Protein AF-A0A7S2H004-F1 (afdb_monomer_lite)

Radius of gyration: 25.62 Å; chains: 1; bounding box: 67×19×68 Å

Foldseek 3Di:
DVLVVLVVVLVVLLVVLVVVLLVVLQVQLVVLLVVLVVQQDPDQQHGLCVVVVVVPPDPVVSSVLSSVLLVCLLPVDDHPRDGRHDVRVVSSVVSNVVSPVSSVVSVVSNVVSVVVNVVSVVVVVVVVVVVVVVCVVVVPDCPPVD

Organism: NCBI:txid327968

pLDDT: mean 89.07, std 10.2, range [43.38, 98.12]

InterPro domains:
  IPR050818 Potassium channel, voltage-dependent, EAG/ELK/ERG-like, animal-type [PTHR10217] (6-144)

Sequence (146 aa):
DRVTSDYYHILMSICKLVLTIVWLNHFIACCWWAIGVATSHGGDDDSWVSYGRFENTTVGFQYFSSLHWSLTQFTPAAMEVSARNLPERIFSVFILLFAMVSFSSFVSSITAAMTQLRQLNSQYENNSALLRRYLRLHEVPLDLTL

Structure (mmCIF, N/CA/C/O backbone):
data_AF-A0A7S2H004-F1
#
_entry.id   AF-A0A7S2H004-F1
#
loop_
_atom_site.group_PDB
_atom_site.id
_atom_site.type_symbol
_atom_site.label_atom_id
_atom_site.label_alt_id
_atom_site.label_comp_id
_atom_site.label_asym_id
_atom_site.label_entity_id
_atom_site.label_seq_id
_atom_site.pdbx_PDB_ins_code
_atom_site.Cartn_x
_atom_site.Cartn_y
_atom_site.Cartn_z
_atom_site.occupancy
_atom_site.B_iso_or_equiv
_atom_site.auth_seq_id
_atom_site.auth_comp_id
_atom_site.auth_asym_id
_atom_site.auth_atom_id
_atom_site.pdbx_PDB_model_num
ATOM 1 N N . ASP A 1 1 ? -32.018 4.674 20.301 1.00 61.97 1 ASP A N 1
ATOM 2 C CA . ASP A 1 1 ? -30.919 4.021 19.555 1.00 61.97 1 ASP A CA 1
ATOM 3 C C . ASP A 1 1 ? -29.671 4.892 19.415 1.00 61.97 1 ASP A C 1
ATOM 5 O O . ASP A 1 1 ? -29.271 5.262 18.323 1.00 61.97 1 ASP A O 1
ATOM 9 N N . ARG A 1 2 ? -29.039 5.255 20.540 1.00 64.56 2 ARG A N 1
ATOM 10 C CA . ARG A 1 2 ? -27.817 6.086 20.550 1.00 64.56 2 ARG A CA 1
ATOM 11 C C . ARG A 1 2 ? -26.559 5.236 20.337 1.00 64.56 2 ARG A C 1
ATOM 13 O O . ARG A 1 2 ? -25.690 5.585 19.554 1.00 64.56 2 ARG A O 1
ATOM 20 N N . VAL A 1 3 ? -26.563 4.056 20.956 1.00 67.88 3 VAL A N 1
ATOM 21 C CA . VAL A 1 3 ? -25.507 3.044 20.874 1.00 67.88 3 VAL A CA 1
ATOM 22 C C . VAL A 1 3 ? -25.266 2.603 19.426 1.00 67.88 3 VAL A C 1
ATOM 24 O O . VAL A 1 3 ? -24.130 2.605 18.971 1.00 67.88 3 VAL A O 1
ATOM 27 N N . THR A 1 4 ? -26.322 2.302 18.662 1.00 76.94 4 THR A N 1
ATOM 28 C CA . THR A 1 4 ? -26.202 1.926 17.241 1.00 76.94 4 THR A CA 1
ATOM 29 C C . THR A 1 4 ? -25.601 3.050 16.395 1.00 76.94 4 THR A C 1
ATOM 31 O O . THR A 1 4 ? -24.752 2.769 15.554 1.00 76.94 4 THR A O 1
ATOM 34 N N . SER A 1 5 ? -25.971 4.312 16.645 1.00 82.94 5 SER A N 1
ATOM 35 C CA . SER A 1 5 ? -25.395 5.481 15.962 1.00 82.94 5 SER A CA 1
ATOM 36 C C . SER A 1 5 ? -23.879 5.558 16.150 1.00 82.94 5 SER A C 1
ATOM 38 O O . SER A 1 5 ? -23.150 5.744 15.177 1.00 82.94 5 SER A O 1
ATOM 40 N N . ASP A 1 6 ? -23.392 5.351 17.376 1.00 81.44 6 ASP A N 1
ATOM 41 C CA . ASP A 1 6 ? -21.959 5.398 17.682 1.00 81.44 6 ASP A CA 1
ATOM 42 C C . ASP A 1 6 ? -21.183 4.272 16.971 1.00 81.44 6 ASP A C 1
ATOM 44 O O . ASP A 1 6 ? -20.110 4.514 16.410 1.00 81.44 6 ASP A O 1
ATOM 48 N N . TYR A 1 7 ? -21.755 3.063 16.889 1.00 84.31 7 TYR A N 1
ATOM 49 C CA . TYR A 1 7 ? -21.187 1.966 16.091 1.00 84.31 7 TYR A CA 1
ATOM 50 C C . TYR A 1 7 ? -21.060 2.331 14.605 1.00 84.31 7 TYR A C 1
ATOM 52 O O . TYR A 1 7 ? -20.005 2.102 14.005 1.00 84.31 7 TYR A O 1
ATOM 60 N N . TYR A 1 8 ? -22.100 2.925 14.005 1.00 88.12 8 TYR A N 1
ATOM 61 C CA . TYR A 1 8 ? -22.060 3.350 12.601 1.00 88.12 8 TYR A CA 1
ATOM 62 C C . TYR A 1 8 ? -20.998 4.425 12.354 1.00 88.12 8 TYR A C 1
ATOM 64 O O . TYR A 1 8 ? -20.281 4.348 11.356 1.00 88.12 8 TYR A O 1
ATOM 72 N N . HIS A 1 9 ? -20.843 5.396 13.259 1.00 87.38 9 HIS A N 1
ATOM 73 C CA . HIS A 1 9 ? -19.802 6.421 13.135 1.00 87.38 9 HIS A CA 1
ATOM 74 C C . HIS A 1 9 ? -18.392 5.818 13.141 1.00 87.38 9 HIS A C 1
ATOM 76 O O . HIS A 1 9 ? -17.554 6.193 12.312 1.00 87.38 9 HIS A O 1
ATOM 82 N N . ILE A 1 10 ? -18.136 4.852 14.026 1.00 87.25 10 ILE A N 1
ATOM 83 C CA . ILE A 1 10 ? -16.851 4.150 14.103 1.00 87.25 10 ILE A CA 1
ATOM 84 C C . ILE A 1 10 ? -16.593 3.348 12.820 1.00 87.25 10 ILE A C 1
ATOM 86 O O . ILE A 1 10 ? -15.525 3.478 12.215 1.00 87.25 10 ILE A O 1
ATOM 90 N N . LEU A 1 11 ? -17.578 2.572 12.360 1.00 87.31 11 LEU A N 1
ATOM 91 C CA . LEU A 1 11 ? -17.458 1.769 11.142 1.00 87.31 11 LEU A CA 1
ATOM 92 C C . LEU A 1 11 ? -17.182 2.642 9.911 1.00 87.31 11 LEU A C 1
ATOM 94 O O . LEU A 1 11 ? -16.249 2.368 9.160 1.00 87.31 11 LEU A O 1
ATOM 98 N N . MET A 1 12 ? -17.936 3.730 9.739 1.00 89.31 12 MET A N 1
ATOM 99 C CA . MET A 1 12 ? -17.740 4.673 8.634 1.00 89.31 12 MET A CA 1
ATOM 100 C C . MET A 1 12 ? -16.348 5.305 8.655 1.00 89.31 12 MET A C 1
ATOM 102 O O . MET A 1 12 ? -15.742 5.505 7.600 1.00 89.31 12 MET A O 1
ATOM 106 N N . SER A 1 13 ? -15.817 5.581 9.847 1.00 88.12 13 SER A N 1
ATOM 107 C CA . SER A 1 13 ? -14.471 6.131 10.014 1.00 88.12 13 SER A CA 1
ATOM 108 C C . SER A 1 13 ? -13.402 5.135 9.556 1.00 88.12 13 SER A C 1
ATOM 110 O O . SER A 1 13 ? -12.505 5.506 8.799 1.00 88.12 13 SER A O 1
ATOM 112 N N . ILE A 1 14 ? -13.533 3.857 9.932 1.00 88.44 14 ILE A N 1
ATOM 113 C CA . ILE A 1 14 ? -12.627 2.784 9.494 1.00 88.44 14 ILE A CA 1
ATOM 114 C C . ILE A 1 14 ? -12.741 2.560 7.980 1.00 88.44 14 ILE A C 1
ATOM 116 O O . ILE A 1 14 ? -11.723 2.507 7.293 1.00 88.44 14 ILE A O 1
ATOM 120 N N . CYS A 1 15 ? -13.955 2.487 7.429 1.00 91.12 15 CYS A N 1
ATOM 121 C CA . CYS A 1 15 ? -14.160 2.331 5.988 1.00 91.12 15 CYS A CA 1
ATOM 122 C C . CYS A 1 15 ? -13.524 3.481 5.197 1.00 91.12 15 CYS A C 1
ATOM 124 O O . CYS A 1 15 ? -12.821 3.238 4.217 1.00 91.12 15 CYS A O 1
ATOM 126 N N . LYS A 1 16 ? -13.704 4.730 5.644 1.00 91.38 16 LYS A N 1
ATOM 127 C CA . LYS A 1 16 ? -13.074 5.905 5.026 1.00 91.38 16 LYS A CA 1
ATOM 128 C C . LYS A 1 16 ? -11.547 5.807 5.048 1.00 91.38 16 LYS A C 1
ATOM 130 O O . LYS A 1 16 ? -10.895 6.124 4.053 1.00 91.38 16 LYS A O 1
ATOM 135 N N . LEU A 1 17 ? -10.982 5.351 6.161 1.00 90.50 17 LEU A N 1
ATOM 136 C CA . LEU A 1 17 ? -9.544 5.170 6.345 1.00 90.50 17 LEU A CA 1
ATOM 137 C C . LEU A 1 17 ? -8.986 4.097 5.385 1.00 90.50 17 LEU A C 1
ATOM 139 O O . LEU A 1 17 ? -8.000 4.343 4.694 1.00 90.50 17 LEU A O 1
ATOM 143 N N . VAL A 1 18 ? -9.660 2.946 5.268 1.00 91.50 18 VAL A N 1
ATOM 144 C CA . VAL A 1 18 ? -9.296 1.867 4.329 1.00 91.50 18 VAL A CA 1
ATOM 145 C C . VAL A 1 18 ? -9.379 2.339 2.877 1.00 91.50 18 VAL A C 1
ATOM 147 O O . VAL A 1 18 ? -8.432 2.150 2.117 1.00 91.50 18 VAL A O 1
ATOM 150 N N . LEU A 1 19 ? -10.472 3.006 2.493 1.00 92.94 19 LEU A N 1
ATOM 151 C CA . LEU A 1 19 ? -10.636 3.549 1.142 1.00 92.94 19 LEU A CA 1
ATOM 152 C C . LEU A 1 19 ? -9.543 4.566 0.801 1.00 92.94 19 LEU A C 1
ATOM 154 O O . LEU A 1 19 ? -9.039 4.561 -0.318 1.00 92.94 19 LEU A O 1
ATOM 158 N N . THR A 1 20 ? -9.135 5.387 1.773 1.00 92.12 20 THR A N 1
ATOM 159 C CA . THR A 1 20 ? -8.024 6.336 1.611 1.00 92.12 20 THR A CA 1
ATOM 160 C C . THR A 1 20 ? -6.711 5.605 1.316 1.00 92.12 20 THR A C 1
ATOM 162 O O . THR A 1 20 ? -6.000 5.994 0.393 1.00 92.12 20 THR A O 1
ATOM 165 N N . ILE A 1 21 ? -6.404 4.511 2.026 1.00 92.25 21 ILE A N 1
ATOM 166 C CA . ILE A 1 21 ? -5.200 3.703 1.758 1.00 92.25 21 ILE A CA 1
ATOM 167 C C . ILE A 1 21 ? -5.236 3.074 0.366 1.00 92.25 21 ILE A C 1
ATOM 169 O O . ILE A 1 21 ? -4.219 3.096 -0.330 1.00 92.25 21 ILE A O 1
ATOM 173 N N . VAL A 1 22 ? -6.380 2.526 -0.052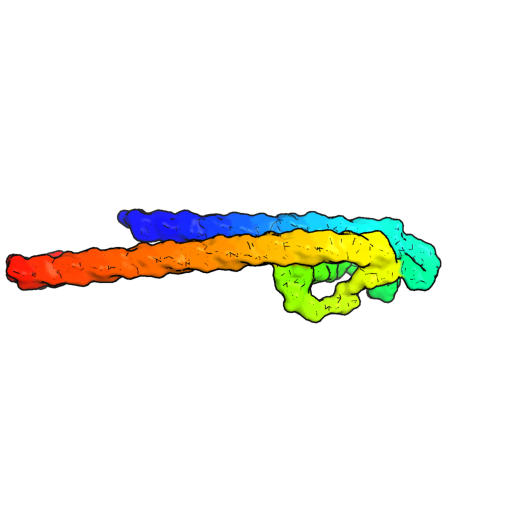 1.00 93.25 22 VAL A N 1
ATOM 174 C CA . VAL A 1 22 ? -6.536 1.930 -1.389 1.00 93.25 22 VAL A CA 1
ATOM 175 C C . VAL A 1 22 ? -6.301 2.981 -2.474 1.00 93.25 22 VAL A C 1
ATOM 177 O O . VAL A 1 22 ? -5.552 2.734 -3.417 1.00 93.25 22 VAL A O 1
ATOM 180 N N . TRP A 1 23 ? -6.881 4.171 -2.311 1.00 95.56 23 TRP A N 1
ATOM 181 C CA . TRP A 1 23 ? -6.697 5.286 -3.240 1.00 95.56 23 TRP A CA 1
ATOM 182 C C . TRP A 1 23 ? -5.239 5.754 -3.321 1.00 95.56 23 TRP A C 1
ATOM 184 O O . TRP A 1 23 ? -4.715 5.958 -4.413 1.00 95.56 23 TRP A O 1
ATOM 194 N N . LEU A 1 24 ? -4.555 5.875 -2.180 1.00 95.50 24 LEU A N 1
ATOM 195 C CA . LEU A 1 24 ? -3.131 6.222 -2.146 1.00 95.50 24 LEU A CA 1
ATOM 196 C C . LEU A 1 24 ? -2.270 5.162 -2.845 1.00 95.50 24 LEU A C 1
ATOM 198 O O . LEU A 1 24 ? -1.414 5.506 -3.657 1.00 95.50 24 LEU A O 1
ATOM 202 N N . ASN A 1 25 ? -2.521 3.878 -2.576 1.00 96.31 25 ASN A N 1
ATOM 203 C CA . ASN A 1 25 ? -1.785 2.781 -3.207 1.00 96.31 25 ASN A CA 1
ATOM 204 C C . ASN A 1 25 ? -2.017 2.715 -4.719 1.00 96.31 25 ASN A C 1
ATOM 206 O O . ASN A 1 25 ? -1.083 2.410 -5.452 1.00 96.31 25 ASN A O 1
ATOM 210 N N . HIS A 1 26 ? -3.214 3.053 -5.206 1.00 97.00 26 HIS A N 1
ATOM 211 C CA . HIS A 1 26 ? -3.474 3.168 -6.642 1.00 97.00 26 HIS A CA 1
ATOM 212 C C . HIS A 1 26 ? -2.553 4.204 -7.302 1.00 97.00 26 HIS A C 1
ATOM 214 O O . HIS A 1 26 ? -1.912 3.908 -8.307 1.00 97.00 26 HIS A O 1
ATOM 220 N N . PHE A 1 27 ? -2.422 5.395 -6.712 1.00 97.69 27 PHE A N 1
ATOM 221 C CA . PHE A 1 27 ? -1.519 6.416 -7.244 1.00 97.69 27 PHE A CA 1
ATOM 222 C C . PHE A 1 27 ? -0.053 6.008 -7.182 1.00 97.69 27 PHE A C 1
ATOM 224 O O . PHE A 1 27 ? 0.668 6.188 -8.161 1.00 97.69 27 PHE A O 1
ATOM 231 N N . ILE A 1 28 ? 0.385 5.441 -6.057 1.00 98.06 28 ILE A N 1
ATOM 232 C CA . ILE A 1 28 ? 1.764 4.970 -5.895 1.00 98.06 28 ILE A CA 1
ATOM 233 C C . ILE A 1 28 ? 2.073 3.879 -6.927 1.00 98.06 28 ILE A C 1
ATOM 235 O O . ILE A 1 28 ? 3.125 3.932 -7.558 1.00 98.06 28 ILE A O 1
ATOM 239 N N . ALA A 1 29 ? 1.146 2.949 -7.162 1.00 98.12 29 ALA A N 1
ATOM 240 C CA . ALA A 1 29 ? 1.269 1.910 -8.178 1.00 98.12 29 ALA A CA 1
ATOM 241 C C . ALA A 1 29 ? 1.367 2.484 -9.598 1.00 98.12 29 ALA A C 1
ATOM 243 O O . ALA A 1 29 ? 2.235 2.076 -10.368 1.00 98.12 29 ALA A O 1
ATOM 244 N N . CYS A 1 30 ? 0.522 3.459 -9.942 1.00 97.94 30 CYS A N 1
ATOM 245 C CA . CYS A 1 30 ? 0.576 4.137 -11.237 1.00 97.94 30 CYS A CA 1
ATOM 246 C C . CYS A 1 30 ? 1.905 4.885 -11.433 1.00 97.94 30 CYS A C 1
ATOM 248 O O . CYS A 1 30 ? 2.505 4.796 -12.503 1.00 97.94 30 CYS A O 1
ATOM 250 N N . CYS A 1 31 ? 2.405 5.571 -10.399 1.00 97.94 31 CYS A N 1
ATOM 251 C CA . CYS A 1 31 ? 3.720 6.214 -10.424 1.00 97.94 31 CYS A CA 1
ATOM 252 C C . CYS A 1 31 ? 4.855 5.191 -10.562 1.00 97.94 31 CYS A C 1
ATOM 254 O O . CYS A 1 31 ? 5.781 5.412 -11.337 1.00 97.94 31 CYS A O 1
ATOM 256 N N . TRP A 1 32 ? 4.775 4.062 -9.855 1.00 97.81 32 TRP A N 1
ATOM 257 C CA . TRP A 1 32 ? 5.762 2.985 -9.929 1.00 97.81 32 TRP A CA 1
ATOM 258 C C . TRP A 1 32 ? 5.861 2.380 -11.331 1.00 97.81 32 TRP A C 1
ATOM 260 O O . TRP A 1 32 ? 6.960 2.195 -11.859 1.00 97.81 32 TRP A O 1
ATOM 270 N N . TRP A 1 33 ? 4.711 2.139 -11.963 1.00 97.25 33 TRP A N 1
ATOM 271 C CA . TRP A 1 33 ? 4.643 1.722 -13.360 1.00 97.25 33 TRP A CA 1
ATOM 272 C C . TRP A 1 33 ? 5.234 2.780 -14.296 1.00 97.25 33 TRP A C 1
ATOM 274 O O . TRP A 1 33 ? 6.083 2.462 -15.125 1.00 97.25 33 TRP A O 1
ATOM 284 N N . ALA A 1 34 ? 4.840 4.048 -14.137 1.00 96.88 34 ALA A N 1
ATOM 285 C CA . ALA A 1 34 ? 5.329 5.141 -14.973 1.00 96.88 34 ALA A CA 1
ATOM 286 C C . ALA A 1 34 ? 6.856 5.308 -14.889 1.00 96.88 34 ALA A C 1
ATOM 288 O O . ALA A 1 34 ? 7.503 5.487 -15.918 1.00 96.88 34 ALA A O 1
ATOM 289 N N . ILE A 1 35 ? 7.439 5.201 -13.690 1.00 96.31 35 ILE A N 1
ATOM 290 C CA . ILE A 1 35 ? 8.895 5.236 -13.491 1.00 96.31 35 ILE A CA 1
ATOM 291 C C . ILE A 1 35 ? 9.556 4.031 -14.163 1.00 96.31 35 ILE A C 1
ATOM 293 O O . ILE A 1 35 ? 10.549 4.205 -14.866 1.00 96.31 35 ILE A O 1
ATOM 297 N N . GLY A 1 36 ? 9.002 2.828 -13.996 1.00 95.50 36 GLY A N 1
ATOM 298 C CA . GLY A 1 36 ? 9.545 1.619 -14.616 1.00 95.50 36 GLY A CA 1
ATOM 299 C C . GLY A 1 36 ? 9.554 1.688 -16.147 1.00 95.50 36 GLY A C 1
ATOM 300 O O . GLY A 1 36 ? 10.545 1.337 -16.781 1.00 95.50 36 GLY A O 1
ATOM 301 N N . VAL A 1 37 ? 8.494 2.222 -16.757 1.00 94.00 37 VAL A N 1
ATOM 302 C CA . VAL A 1 37 ? 8.446 2.440 -18.212 1.00 94.00 37 VAL A CA 1
ATOM 303 C C . VAL A 1 37 ? 9.419 3.542 -18.641 1.00 94.00 37 VAL A C 1
ATOM 305 O O . VAL A 1 37 ? 10.168 3.354 -19.592 1.00 94.00 37 VAL A O 1
ATOM 308 N N . ALA A 1 38 ? 9.459 4.673 -17.929 1.00 93.50 38 ALA A N 1
ATOM 309 C CA . ALA A 1 38 ? 10.341 5.796 -18.262 1.00 93.50 38 ALA A CA 1
ATOM 310 C C . ALA A 1 38 ? 11.834 5.480 -18.080 1.00 93.50 38 ALA A C 1
ATOM 312 O O . ALA A 1 38 ? 12.679 6.186 -18.624 1.00 93.50 38 ALA A O 1
ATOM 313 N N . THR A 1 39 ? 12.159 4.450 -17.297 1.00 92.50 39 THR A N 1
ATOM 314 C CA . THR A 1 39 ? 13.532 4.004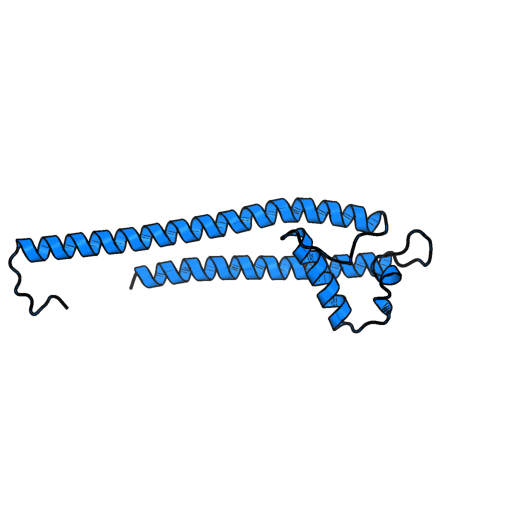 -17.041 1.00 92.50 39 THR A CA 1
ATOM 315 C C . THR A 1 39 ? 13.916 2.726 -17.788 1.00 92.50 39 THR A C 1
ATOM 317 O O . THR A 1 39 ? 15.048 2.275 -17.638 1.00 92.50 39 THR A O 1
ATOM 320 N N . SER A 1 40 ? 13.043 2.193 -18.651 1.00 88.06 40 SER A N 1
ATOM 321 C CA . SER A 1 40 ? 13.359 1.086 -19.566 1.00 88.06 40 SER A CA 1
ATOM 322 C C . SER A 1 40 ? 14.281 1.584 -20.685 1.00 88.06 40 SER A C 1
ATOM 324 O O . SER A 1 40 ? 13.839 2.280 -21.598 1.00 88.06 40 SER A O 1
ATOM 326 N N . HIS A 1 41 ? 15.580 1.282 -20.587 1.00 78.19 41 HIS A N 1
ATOM 327 C CA . HIS A 1 41 ? 16.589 1.751 -21.550 1.00 78.19 41 HIS A CA 1
ATOM 328 C C . HIS A 1 41 ? 17.362 0.616 -22.239 1.00 78.19 41 HIS A C 1
ATOM 330 O O . HIS A 1 41 ? 18.126 0.902 -23.158 1.00 78.19 41 HIS A O 1
ATOM 336 N N . GLY A 1 42 ? 17.157 -0.651 -21.846 1.00 66.50 42 GLY A N 1
ATOM 337 C CA . GLY A 1 42 ? 17.870 -1.802 -22.408 1.00 66.50 42 GLY A CA 1
ATOM 338 C C . GLY A 1 42 ? 19.376 -1.754 -22.113 1.00 66.50 42 GLY A C 1
ATOM 339 O O . GLY A 1 42 ? 20.158 -1.226 -22.898 1.00 66.50 42 GLY A O 1
ATOM 340 N N . GLY A 1 43 ? 19.798 -2.311 -20.975 1.00 69.31 43 GLY A N 1
ATOM 341 C CA . GLY A 1 43 ? 21.198 -2.314 -20.525 1.00 69.31 43 GLY A CA 1
ATOM 342 C C . GLY A 1 43 ? 21.359 -2.877 -19.108 1.00 69.31 43 GLY A C 1
ATOM 343 O O . GLY A 1 43 ? 20.430 -3.485 -18.588 1.00 69.31 43 GLY A O 1
ATOM 344 N N . ASP A 1 44 ? 22.517 -2.673 -18.471 1.00 68.00 44 ASP A N 1
ATOM 345 C CA . ASP A 1 44 ? 22.777 -3.162 -17.099 1.00 68.00 44 ASP A CA 1
ATOM 346 C C . ASP A 1 44 ? 21.930 -2.445 -16.022 1.00 68.00 44 ASP A C 1
ATOM 348 O O . ASP A 1 44 ? 21.612 -3.044 -14.996 1.00 68.00 44 ASP A O 1
ATOM 352 N N . ASP A 1 45 ? 21.498 -1.204 -16.283 1.00 74.25 45 ASP A N 1
ATOM 353 C CA . ASP A 1 45 ? 20.621 -0.396 -15.414 1.00 74.25 45 ASP A CA 1
ATOM 354 C C . ASP A 1 45 ? 19.144 -0.462 -15.850 1.00 74.25 45 ASP A C 1
ATOM 356 O O . ASP A 1 45 ? 18.422 0.541 -15.843 1.00 74.25 45 ASP A O 1
ATOM 360 N N . ASP A 1 46 ? 18.690 -1.635 -16.291 1.00 88.00 46 ASP A N 1
ATOM 361 C CA . ASP A 1 46 ? 17.320 -1.794 -16.777 1.00 88.00 46 ASP A CA 1
ATOM 362 C C . ASP A 1 46 ? 16.275 -1.611 -15.666 1.00 88.00 46 ASP A C 1
ATOM 364 O O . ASP A 1 46 ? 16.558 -1.746 -14.473 1.00 88.00 46 ASP A O 1
ATOM 368 N N . SER A 1 47 ? 15.040 -1.304 -16.052 1.00 94.50 47 SER A N 1
ATOM 369 C CA . SER A 1 47 ? 13.947 -1.117 -15.098 1.00 94.50 47 SER A CA 1
ATOM 370 C C . SER A 1 47 ? 13.381 -2.438 -14.582 1.00 94.50 47 SER A C 1
ATOM 372 O O . SER A 1 47 ? 13.573 -3.512 -15.167 1.00 94.50 47 SER A O 1
ATOM 374 N N . TRP A 1 48 ? 12.617 -2.377 -13.489 1.00 94.12 48 TRP A N 1
ATOM 375 C CA . TRP A 1 48 ? 11.891 -3.549 -12.987 1.00 94.12 48 TRP A CA 1
ATOM 376 C C . TRP A 1 48 ? 10.919 -4.128 -14.033 1.00 94.12 48 TRP A C 1
ATOM 378 O O . TRP A 1 48 ? 10.686 -5.341 -14.059 1.00 94.12 48 TRP A O 1
ATOM 388 N N . VAL A 1 49 ? 10.373 -3.266 -14.902 1.00 94.62 49 VAL A N 1
ATOM 389 C CA . VAL A 1 49 ? 9.418 -3.624 -15.960 1.00 94.62 49 VAL A CA 1
ATOM 390 C C . VAL A 1 49 ? 10.103 -4.490 -17.012 1.00 94.62 49 VAL A C 1
ATOM 392 O O . VAL A 1 49 ? 9.612 -5.575 -17.334 1.00 94.62 49 VAL A O 1
ATOM 395 N N . SER A 1 50 ? 11.255 -4.047 -17.501 1.00 92.19 50 SER A N 1
ATOM 396 C CA . SER A 1 50 ? 12.003 -4.707 -18.572 1.00 92.19 50 SER A CA 1
ATOM 397 C C . SER A 1 50 ? 12.689 -5.972 -18.081 1.00 92.19 50 SER A C 1
ATOM 399 O O . SER A 1 50 ? 12.560 -7.033 -18.698 1.00 92.19 50 SER A O 1
ATOM 401 N N . TYR A 1 51 ? 13.295 -5.909 -16.891 1.00 91.31 51 TYR A N 1
ATOM 402 C CA . TYR A 1 51 ? 13.903 -7.068 -16.245 1.00 91.31 51 TYR A CA 1
ATOM 403 C C . TYR A 1 51 ? 12.890 -8.202 -16.031 1.00 91.31 51 TYR A C 1
ATOM 405 O O . TYR A 1 51 ? 13.163 -9.363 -16.340 1.00 91.31 51 TYR A O 1
ATOM 413 N N . GLY A 1 52 ? 11.697 -7.871 -15.528 1.00 89.75 52 GLY A N 1
ATOM 414 C CA . GLY A 1 52 ? 10.620 -8.839 -15.317 1.00 89.75 52 GLY A CA 1
ATOM 415 C C . GLY A 1 52 ? 9.828 -9.191 -16.580 1.00 89.75 52 GLY A C 1
ATOM 416 O O . GLY A 1 52 ? 8.894 -9.987 -16.502 1.00 89.75 52 GLY A O 1
ATOM 417 N N . ARG A 1 53 ? 10.175 -8.611 -17.740 1.00 91.00 53 ARG A N 1
ATOM 418 C CA . ARG A 1 53 ? 9.460 -8.760 -19.022 1.00 91.00 53 ARG A CA 1
ATOM 419 C C . ARG A 1 53 ? 7.965 -8.433 -18.925 1.00 91.00 53 ARG A C 1
ATOM 421 O O . ARG A 1 53 ? 7.143 -9.005 -19.644 1.00 91.00 53 ARG A O 1
ATOM 428 N N . PHE A 1 54 ? 7.613 -7.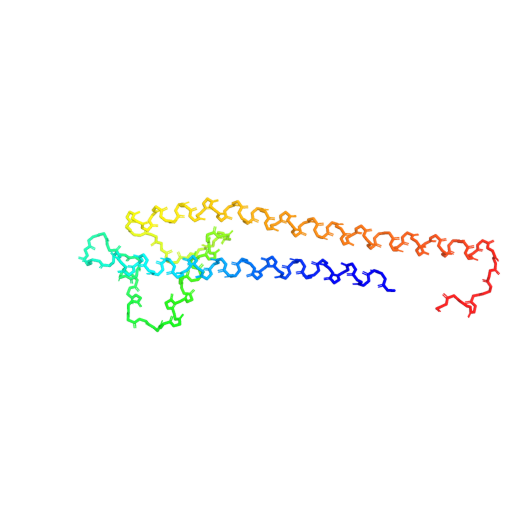486 -18.057 1.00 91.88 54 PHE A N 1
ATOM 429 C CA . PHE A 1 54 ? 6.233 -7.061 -17.835 1.00 91.88 54 PHE A CA 1
ATOM 430 C C . PHE A 1 54 ? 5.639 -6.335 -19.048 1.00 91.88 54 PHE A C 1
ATOM 432 O O . PHE A 1 54 ? 4.416 -6.328 -19.196 1.00 91.88 54 PHE A O 1
ATOM 439 N N . GLU A 1 55 ? 6.469 -5.794 -19.946 1.00 88.31 55 GLU A N 1
ATOM 440 C CA . GLU A 1 55 ? 6.053 -5.105 -21.181 1.00 88.31 55 GLU A CA 1
ATOM 441 C C . GLU A 1 55 ? 5.106 -5.951 -22.049 1.00 88.31 55 GLU A C 1
ATOM 443 O O . GLU A 1 55 ? 4.153 -5.427 -22.617 1.00 88.31 55 GLU A O 1
ATOM 448 N N . ASN A 1 56 ? 5.315 -7.273 -22.086 1.00 90.19 56 ASN A N 1
ATOM 449 C CA . ASN A 1 56 ? 4.529 -8.206 -22.903 1.00 90.19 56 ASN A CA 1
ATOM 450 C C . ASN A 1 56 ? 3.356 -8.856 -22.149 1.00 90.19 56 ASN A C 1
ATOM 452 O O . ASN A 1 56 ? 2.696 -9.754 -22.673 1.00 90.19 56 ASN A O 1
ATOM 456 N N . THR A 1 57 ? 3.109 -8.455 -20.900 1.00 93.88 57 THR A N 1
ATOM 457 C CA . THR A 1 57 ? 2.022 -9.007 -20.080 1.00 93.88 57 THR A CA 1
ATOM 458 C C . THR A 1 57 ? 0.732 -8.201 -20.232 1.00 93.88 57 THR A C 1
ATOM 460 O O . THR A 1 57 ? 0.713 -7.105 -20.786 1.00 93.88 57 THR A O 1
ATOM 463 N N . THR A 1 58 ? -0.387 -8.751 -19.757 1.00 96.69 58 THR A N 1
ATOM 464 C CA . THR A 1 58 ? -1.671 -8.036 -19.801 1.00 96.69 58 THR A CA 1
ATOM 465 C C . THR A 1 58 ? -1.647 -6.798 -18.902 1.00 96.69 58 THR A C 1
ATOM 467 O O . THR A 1 58 ? -1.057 -6.825 -17.823 1.00 96.69 58 THR A O 1
ATOM 470 N N . VAL A 1 59 ? -2.379 -5.748 -19.285 1.00 94.88 59 VAL A N 1
ATOM 471 C CA . VAL A 1 59 ? -2.521 -4.519 -18.478 1.00 94.88 59 VAL A CA 1
ATOM 472 C C . VAL A 1 59 ? -3.010 -4.822 -17.059 1.00 94.88 59 VAL A C 1
ATOM 474 O O . VAL A 1 59 ? -2.561 -4.206 -16.097 1.00 94.88 59 VAL A O 1
ATOM 477 N N . GLY A 1 60 ? -3.896 -5.813 -16.908 1.00 97.12 60 GLY A N 1
ATOM 478 C CA . GLY A 1 60 ? -4.346 -6.271 -15.595 1.00 97.12 60 GLY A CA 1
ATOM 479 C C . GLY A 1 60 ? -3.192 -6.801 -14.745 1.00 97.12 60 GLY A C 1
ATOM 480 O O . GLY A 1 60 ? -3.045 -6.391 -13.598 1.00 97.12 60 GLY A O 1
ATOM 481 N N . PHE A 1 61 ? -2.342 -7.661 -15.308 1.00 96.06 61 PHE A N 1
ATOM 482 C CA . PHE A 1 61 ? -1.179 -8.193 -14.596 1.00 96.06 61 PHE A CA 1
ATOM 483 C C . PHE A 1 61 ? -0.188 -7.082 -14.221 1.00 96.06 61 PHE A C 1
ATOM 485 O O . PHE A 1 61 ? 0.191 -6.976 -13.060 1.00 96.06 61 PHE A O 1
ATOM 492 N N . GLN A 1 62 ? 0.133 -6.186 -15.157 1.00 96.12 62 GLN A N 1
ATOM 493 C CA . GLN A 1 62 ? 0.986 -5.012 -14.922 1.00 96.12 62 GLN A CA 1
ATOM 494 C C . GLN A 1 62 ? 0.469 -4.136 -13.770 1.00 96.12 62 GLN A C 1
ATOM 496 O O . GLN A 1 62 ? 1.216 -3.777 -12.852 1.00 96.12 62 GLN A O 1
ATOM 501 N N . TYR A 1 63 ? -0.832 -3.828 -13.791 1.00 97.44 63 TYR A N 1
ATOM 502 C CA . TYR A 1 63 ? -1.493 -3.035 -12.762 1.00 97.44 63 TYR A CA 1
ATOM 503 C C . TYR A 1 63 ? -1.464 -3.731 -11.400 1.00 97.44 63 TYR A C 1
ATOM 505 O O . TYR A 1 63 ? -1.022 -3.137 -10.419 1.00 97.44 63 TYR A O 1
ATOM 513 N N . PHE A 1 64 ? -1.899 -4.993 -11.324 1.00 97.19 64 PHE A N 1
ATOM 514 C CA . PHE A 1 64 ? -1.964 -5.712 -10.052 1.00 97.19 64 PHE A CA 1
ATOM 515 C C . PHE A 1 64 ? -0.579 -6.010 -9.474 1.00 97.19 64 PHE A C 1
ATOM 517 O O . PHE A 1 64 ? -0.429 -5.960 -8.257 1.00 97.19 64 PHE A O 1
ATOM 524 N N . SER A 1 65 ? 0.447 -6.233 -10.299 1.00 97.06 65 SER A N 1
ATOM 525 C CA . SER A 1 65 ? 1.835 -6.337 -9.835 1.00 97.06 65 SER A CA 1
ATOM 526 C C . SER A 1 65 ? 2.350 -5.014 -9.268 1.00 97.06 65 SER A C 1
ATOM 528 O O . SER A 1 65 ? 2.959 -5.010 -8.198 1.00 97.06 65 SER A O 1
ATOM 530 N N . SER A 1 66 ? 2.051 -3.886 -9.922 1.00 97.56 66 SER A N 1
ATOM 531 C CA . SER A 1 66 ? 2.416 -2.551 -9.420 1.00 97.56 66 SER A CA 1
ATOM 532 C C . SER A 1 66 ? 1.679 -2.210 -8.121 1.00 97.56 66 SER A C 1
ATOM 534 O O . SER A 1 66 ? 2.267 -1.671 -7.184 1.00 97.56 66 SER A O 1
ATOM 536 N N . LEU A 1 67 ? 0.393 -2.566 -8.036 1.00 97.12 67 LEU A N 1
ATOM 537 C CA . LEU A 1 67 ? -0.426 -2.382 -6.840 1.00 97.12 67 LEU A CA 1
ATOM 538 C C . LEU A 1 67 ? 0.053 -3.263 -5.688 1.00 97.12 67 LEU A C 1
ATOM 540 O O . LEU A 1 67 ? 0.147 -2.787 -4.560 1.00 97.12 67 LEU A O 1
ATOM 544 N N . HIS A 1 68 ? 0.396 -4.521 -5.966 1.00 96.50 68 HIS A N 1
ATOM 545 C CA . HIS A 1 68 ? 0.952 -5.427 -4.969 1.00 96.50 68 HIS A CA 1
ATOM 546 C C . HIS A 1 68 ? 2.284 -4.892 -4.433 1.00 96.50 68 HIS A C 1
ATOM 548 O O . HIS A 1 68 ? 2.443 -4.810 -3.219 1.00 96.50 68 HIS A O 1
ATOM 554 N N . TRP A 1 69 ? 3.185 -4.428 -5.308 1.00 97.19 69 TRP A N 1
ATOM 555 C CA . TRP A 1 69 ? 4.427 -3.773 -4.890 1.00 97.19 69 TRP A CA 1
ATOM 556 C C . TRP A 1 69 ? 4.177 -2.541 -4.008 1.00 97.19 69 TRP A C 1
ATOM 558 O O . TRP A 1 69 ? 4.837 -2.378 -2.985 1.00 97.19 69 TRP A O 1
ATOM 568 N N . SER A 1 70 ? 3.202 -1.696 -4.356 1.00 96.94 70 SER A N 1
ATOM 569 C CA . SER A 1 70 ? 2.837 -0.543 -3.524 1.00 96.94 70 SER A CA 1
ATOM 570 C C . SER A 1 70 ? 2.366 -0.985 -2.135 1.00 96.94 70 SER A C 1
ATOM 572 O O . SER A 1 70 ? 2.829 -0.457 -1.125 1.00 96.94 70 SER A O 1
ATOM 574 N N . LEU A 1 71 ? 1.490 -1.993 -2.069 1.00 95.19 71 LEU A N 1
ATOM 575 C CA . LEU A 1 71 ? 0.963 -2.520 -0.808 1.00 95.19 71 LEU A CA 1
ATOM 576 C C . LEU A 1 71 ? 2.066 -3.117 0.073 1.00 95.19 71 LEU A C 1
ATOM 578 O O . LEU A 1 71 ? 2.035 -2.929 1.292 1.00 95.19 71 LEU A O 1
ATOM 582 N N . THR A 1 72 ? 3.070 -3.776 -0.516 1.00 95.56 72 THR A N 1
ATOM 583 C CA . THR A 1 72 ? 4.190 -4.338 0.255 1.00 95.56 72 THR A CA 1
ATOM 584 C C . THR A 1 72 ? 5.073 -3.270 0.906 1.00 95.56 72 THR A C 1
ATOM 586 O O . THR A 1 72 ? 5.778 -3.584 1.865 1.00 95.56 72 THR A O 1
ATOM 589 N N . GLN A 1 73 ? 4.99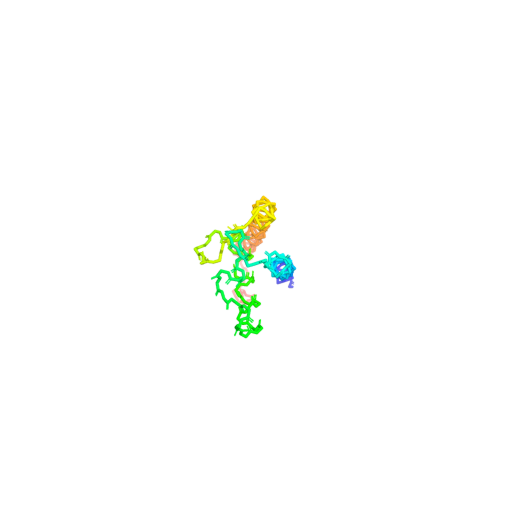1 -2.002 0.475 1.00 94.94 73 GLN A N 1
ATOM 590 C CA . GLN A 1 73 ? 5.670 -0.891 1.157 1.00 94.94 73 GLN A CA 1
ATOM 591 C C . GLN A 1 73 ? 4.974 -0.497 2.471 1.00 94.94 73 GLN A C 1
ATOM 593 O O . GLN A 1 73 ? 5.632 -0.036 3.401 1.00 94.94 73 GLN A O 1
ATOM 598 N N . PHE A 1 74 ? 3.650 -0.679 2.567 1.00 91.88 74 PHE A N 1
ATOM 599 C CA . PHE A 1 74 ? 2.859 -0.390 3.775 1.00 91.88 74 PHE A CA 1
ATOM 600 C C . PHE A 1 74 ? 2.829 -1.569 4.742 1.00 91.88 74 PHE A C 1
ATOM 602 O O . PHE A 1 74 ? 2.909 -1.386 5.955 1.00 91.88 74 PHE A O 1
ATOM 609 N N . THR A 1 75 ? 2.719 -2.778 4.202 1.00 89.31 75 THR A N 1
ATOM 610 C CA . THR A 1 75 ? 2.735 -4.033 4.952 1.00 89.31 75 THR A CA 1
ATOM 611 C C . THR A 1 75 ? 3.865 -4.891 4.409 1.00 89.31 75 THR A C 1
ATOM 613 O O . THR A 1 75 ? 3.653 -5.542 3.383 1.00 89.31 75 THR A O 1
ATOM 616 N N . PRO A 1 76 ? 5.047 -4.888 5.058 1.00 85.12 76 PRO A N 1
ATOM 617 C CA . PRO A 1 76 ? 6.211 -5.627 4.587 1.00 85.12 76 PRO A CA 1
ATOM 618 C C . PRO A 1 76 ? 5.844 -7.070 4.240 1.00 85.12 76 PRO A C 1
ATOM 620 O O . PRO A 1 76 ? 5.445 -7.852 5.102 1.00 85.12 76 PRO A O 1
ATOM 623 N N . ALA A 1 77 ? 5.953 -7.401 2.959 1.00 91.25 77 ALA A N 1
ATOM 624 C CA . ALA A 1 77 ? 5.648 -8.711 2.410 1.00 91.25 77 ALA A CA 1
ATOM 625 C C . ALA A 1 77 ? 6.656 -9.039 1.308 1.00 91.25 77 ALA A C 1
ATOM 627 O O . ALA A 1 77 ? 7.219 -8.143 0.673 1.00 91.25 77 ALA A O 1
ATOM 628 N N . ALA A 1 78 ? 6.907 -10.330 1.099 1.00 89.56 78 ALA A N 1
ATOM 629 C CA . ALA A 1 78 ? 7.801 -10.772 0.041 1.00 89.56 78 ALA A CA 1
ATOM 630 C C . ALA A 1 78 ? 7.183 -10.466 -1.330 1.00 89.56 78 ALA A C 1
ATOM 632 O O . ALA A 1 78 ? 6.014 -10.764 -1.570 1.00 89.56 78 ALA A O 1
ATOM 633 N N . MET A 1 79 ? 7.982 -9.884 -2.222 1.00 91.31 79 MET A N 1
ATOM 634 C CA . MET A 1 79 ? 7.577 -9.566 -3.586 1.00 91.31 79 MET A CA 1
ATOM 635 C C . MET A 1 79 ? 8.765 -9.731 -4.532 1.00 91.31 79 MET A C 1
ATOM 637 O O . MET A 1 79 ? 9.896 -9.399 -4.184 1.00 91.31 79 MET A O 1
ATOM 641 N N . GLU A 1 80 ? 8.501 -10.235 -5.736 1.00 88.12 80 GLU A N 1
ATOM 642 C CA . GLU A 1 80 ? 9.527 -10.464 -6.765 1.00 88.12 80 GLU A CA 1
ATOM 643 C C . GLU A 1 80 ? 9.961 -9.163 -7.466 1.00 88.12 80 GLU A C 1
ATOM 6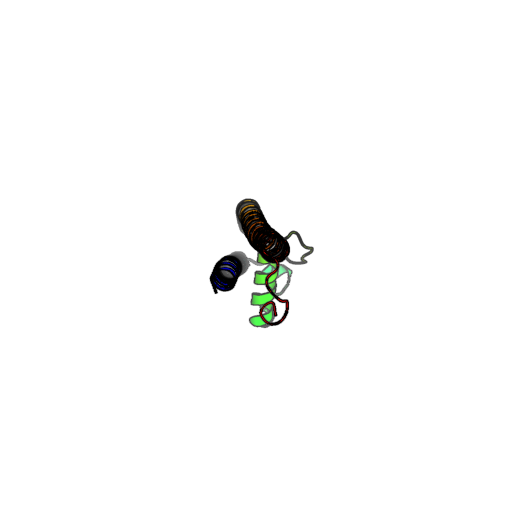45 O O . GLU A 1 80 ? 11.078 -9.049 -7.972 1.00 88.12 80 GLU A O 1
ATOM 650 N N . VAL A 1 81 ? 9.087 -8.153 -7.463 1.00 93.00 81 VAL A N 1
ATOM 651 C CA . VAL A 1 81 ? 9.345 -6.818 -8.014 1.00 93.00 81 VAL A CA 1
ATOM 652 C C . VAL A 1 81 ? 10.156 -5.997 -7.013 1.00 93.00 81 VAL A C 1
ATOM 654 O O . VAL A 1 81 ? 9.745 -5.806 -5.869 1.00 93.00 81 VAL A O 1
ATOM 657 N N . SER A 1 82 ? 11.302 -5.484 -7.453 1.00 93.06 82 SER A N 1
ATOM 658 C CA . SER A 1 82 ? 12.176 -4.604 -6.672 1.00 93.06 82 SER A CA 1
ATOM 659 C C . SER A 1 82 ? 12.861 -3.582 -7.577 1.00 93.06 82 SER A C 1
ATOM 661 O O . SER A 1 82 ? 12.993 -3.815 -8.777 1.00 93.06 82 SER A O 1
ATOM 663 N N . ALA A 1 83 ? 13.280 -2.454 -6.997 1.00 94.50 83 ALA A N 1
ATOM 664 C CA . ALA A 1 83 ? 14.007 -1.408 -7.710 1.00 94.50 83 ALA A CA 1
ATOM 665 C C . ALA A 1 83 ? 15.329 -1.931 -8.286 1.00 94.50 83 ALA A C 1
ATOM 667 O O . ALA A 1 83 ? 16.134 -2.526 -7.562 1.00 94.50 83 ALA A O 1
ATOM 668 N N . ARG A 1 84 ? 15.557 -1.655 -9.568 1.00 93.94 84 ARG A N 1
ATOM 669 C CA . ARG A 1 84 ? 16.720 -2.086 -10.351 1.00 93.94 84 ARG A CA 1
ATOM 670 C C . ARG A 1 84 ? 17.641 -0.936 -10.736 1.00 93.94 84 ARG A C 1
ATOM 672 O O . ARG A 1 84 ? 18.834 -1.161 -10.877 1.00 93.94 84 ARG A O 1
ATOM 679 N N . ASN A 1 85 ? 17.125 0.289 -10.798 1.00 93.62 85 ASN A N 1
ATOM 680 C CA . ASN A 1 85 ? 17.904 1.484 -11.119 1.00 93.62 85 ASN A CA 1
ATOM 681 C C . ASN A 1 85 ? 17.787 2.573 -10.038 1.00 93.62 85 ASN A C 1
ATOM 683 O O . ASN A 1 85 ? 17.003 2.480 -9.086 1.00 93.62 85 ASN A O 1
ATOM 687 N N . LEU A 1 86 ? 18.612 3.616 -10.160 1.00 93.56 86 LEU A N 1
ATOM 688 C CA . LEU A 1 86 ? 18.691 4.688 -9.167 1.00 93.56 86 LEU A CA 1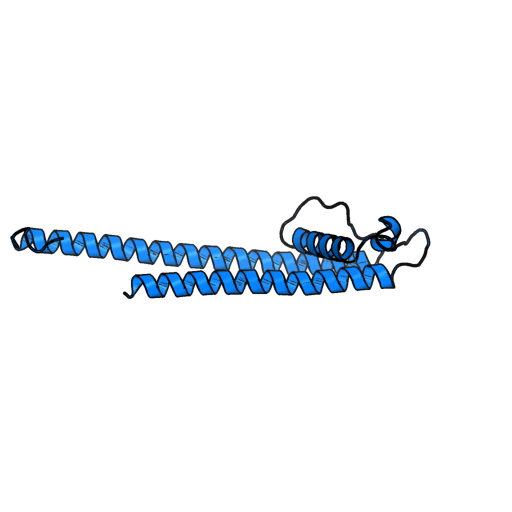
ATOM 689 C C . LEU A 1 86 ? 17.363 5.461 -8.994 1.00 93.56 86 LEU A C 1
ATOM 691 O O . LEU A 1 86 ? 16.955 5.637 -7.842 1.00 93.56 86 LEU A O 1
ATOM 695 N N . PRO A 1 87 ? 16.652 5.894 -10.056 1.00 94.69 87 PRO A N 1
ATOM 696 C CA . PRO A 1 87 ? 15.348 6.545 -9.906 1.00 94.69 87 PRO A CA 1
ATOM 697 C C . PRO A 1 87 ? 14.318 5.690 -9.155 1.00 94.69 87 PRO A C 1
ATOM 699 O O . PRO A 1 87 ? 13.677 6.173 -8.219 1.00 94.69 87 PRO A O 1
ATOM 702 N N . GLU A 1 88 ? 14.204 4.408 -9.505 1.00 96.25 88 GLU A N 1
ATOM 703 C CA . GLU A 1 88 ? 13.327 3.458 -8.818 1.00 96.25 88 GLU A CA 1
ATOM 704 C C . GLU A 1 88 ? 13.705 3.295 -7.342 1.00 96.25 88 GLU A C 1
ATOM 706 O O . GLU A 1 88 ? 12.835 3.271 -6.467 1.00 96.25 88 GLU A O 1
ATOM 711 N N . ARG A 1 89 ? 15.008 3.215 -7.043 1.00 96.25 89 ARG A N 1
ATOM 712 C CA . ARG A 1 89 ? 15.537 3.084 -5.677 1.00 96.25 89 ARG A CA 1
ATOM 713 C C . ARG A 1 89 ? 15.188 4.307 -4.834 1.00 96.25 89 ARG A C 1
ATOM 715 O O . ARG A 1 89 ? 14.727 4.151 -3.706 1.00 96.25 89 ARG A O 1
ATOM 722 N N . ILE A 1 90 ? 15.386 5.507 -5.379 1.00 97.25 90 ILE A N 1
ATOM 723 C CA . ILE A 1 90 ? 15.060 6.772 -4.711 1.00 97.25 90 ILE A CA 1
ATOM 724 C C . ILE A 1 90 ? 13.563 6.821 -4.404 1.00 97.25 90 ILE A C 1
ATOM 726 O O . ILE A 1 90 ? 13.180 7.039 -3.254 1.00 97.25 90 ILE A O 1
ATOM 730 N N . PHE A 1 91 ? 12.717 6.550 -5.402 1.00 97.69 91 PHE A N 1
ATOM 731 C CA . PHE A 1 91 ? 11.268 6.523 -5.219 1.00 97.69 91 PHE A CA 1
ATOM 732 C C . PHE A 1 91 ? 10.844 5.499 -4.158 1.00 97.69 91 PHE A C 1
ATOM 734 O O . PHE A 1 91 ? 10.086 5.837 -3.251 1.00 97.69 91 PHE A O 1
ATOM 741 N N . SER A 1 92 ? 11.397 4.284 -4.205 1.00 97.00 92 SER A N 1
ATOM 742 C CA . SER A 1 92 ? 11.119 3.225 -3.225 1.00 97.00 92 SER A CA 1
ATOM 743 C C . SER A 1 92 ? 11.437 3.667 -1.796 1.00 97.00 92 SER A C 1
ATOM 745 O O . SER A 1 92 ? 10.621 3.479 -0.900 1.00 97.00 92 SER A O 1
ATOM 747 N N . VAL A 1 93 ? 12.594 4.301 -1.569 1.00 97.38 93 VAL A N 1
ATOM 748 C CA . VAL A 1 93 ? 12.984 4.803 -0.239 1.00 97.38 93 VAL A CA 1
ATOM 749 C C . VAL A 1 93 ? 12.018 5.881 0.255 1.00 97.38 93 VAL A C 1
ATOM 751 O O . VAL A 1 93 ? 11.598 5.839 1.412 1.00 97.38 93 VAL A O 1
ATOM 754 N N . PHE A 1 94 ? 11.621 6.821 -0.607 1.00 97.75 94 PHE A N 1
ATOM 755 C CA . PHE A 1 94 ? 10.636 7.842 -0.242 1.00 97.75 94 PHE A CA 1
ATOM 756 C C . PHE A 1 94 ? 9.279 7.233 0.123 1.00 97.75 94 PHE A C 1
ATOM 758 O O . PHE A 1 94 ? 8.704 7.595 1.153 1.00 97.75 94 PHE A O 1
ATOM 765 N N . ILE A 1 95 ? 8.786 6.287 -0.680 1.00 97.50 95 ILE A N 1
ATOM 766 C CA . ILE A 1 95 ? 7.518 5.605 -0.411 1.00 97.50 95 ILE A CA 1
ATOM 767 C C . ILE A 1 95 ? 7.600 4.768 0.865 1.00 97.50 95 ILE A C 1
ATOM 769 O O . ILE A 1 95 ? 6.652 4.801 1.638 1.00 97.50 95 ILE A O 1
ATOM 773 N N . LEU A 1 96 ? 8.717 4.095 1.152 1.00 96.06 96 LEU A N 1
ATOM 774 C CA . LEU A 1 96 ? 8.904 3.347 2.401 1.00 96.06 96 LEU A CA 1
ATOM 775 C C . LEU A 1 96 ? 8.785 4.243 3.642 1.00 96.06 96 LEU A C 1
ATOM 777 O O . LEU A 1 96 ? 8.081 3.895 4.591 1.00 96.06 96 LEU A O 1
ATOM 781 N N . LEU A 1 97 ? 9.431 5.414 3.640 1.00 96.25 97 LEU A N 1
ATOM 782 C CA . LEU A 1 97 ? 9.330 6.371 4.749 1.00 96.25 97 LEU A CA 1
ATOM 783 C C . LEU A 1 97 ? 7.899 6.906 4.900 1.00 96.25 97 LEU A C 1
ATOM 785 O O . LEU A 1 97 ? 7.361 6.957 6.007 1.00 96.25 97 LEU A O 1
ATOM 789 N N . PHE A 1 98 ? 7.261 7.262 3.784 1.00 95.94 98 PHE A N 1
ATOM 790 C CA . PHE A 1 98 ? 5.872 7.717 3.769 1.00 95.94 98 PHE A CA 1
ATOM 791 C C . PHE A 1 98 ? 4.897 6.636 4.266 1.00 95.94 98 PHE A C 1
ATOM 793 O O . PHE A 1 98 ? 3.996 6.916 5.065 1.00 95.94 98 PHE A O 1
ATOM 800 N N . ALA A 1 99 ? 5.089 5.396 3.821 1.00 94.81 99 ALA A N 1
ATOM 801 C CA . ALA A 1 99 ? 4.266 4.250 4.169 1.00 94.81 99 ALA A CA 1
ATOM 802 C C . ALA A 1 99 ? 4.395 3.903 5.655 1.00 94.81 99 ALA A C 1
ATOM 804 O O . ALA A 1 99 ? 3.380 3.671 6.306 1.00 94.81 99 ALA A O 1
ATOM 805 N N . MET A 1 100 ? 5.603 3.977 6.225 1.00 93.62 100 MET A N 1
ATOM 806 C CA . MET A 1 100 ? 5.838 3.768 7.657 1.00 93.62 100 MET A CA 1
ATOM 807 C C . MET A 1 100 ? 5.013 4.729 8.527 1.00 93.62 100 MET A C 1
ATOM 809 O O . MET A 1 100 ? 4.329 4.298 9.461 1.00 93.62 100 MET A O 1
ATOM 813 N N . VAL A 1 101 ? 5.028 6.027 8.207 1.00 94.00 101 VAL A N 1
ATOM 814 C CA . VAL A 1 101 ? 4.266 7.049 8.947 1.00 94.00 101 VAL A CA 1
ATOM 815 C C . VAL A 1 101 ? 2.758 6.857 8.758 1.00 94.00 101 VAL A C 1
ATOM 817 O O . VAL A 1 101 ? 1.986 6.891 9.724 1.00 94.00 101 VAL A O 1
ATOM 820 N N . SER A 1 102 ? 2.334 6.610 7.519 1.00 92.44 102 SER A N 1
ATOM 821 C CA . SER A 1 102 ? 0.923 6.437 7.165 1.00 92.44 102 SER A CA 1
ATOM 822 C C . SER A 1 102 ? 0.319 5.187 7.810 1.00 92.44 102 SER A C 1
ATOM 824 O O . SER A 1 102 ? -0.754 5.256 8.408 1.00 92.44 102 SER A O 1
ATOM 826 N N . PHE A 1 103 ? 1.023 4.054 7.753 1.00 90.56 103 PHE A N 1
ATOM 827 C CA . PHE A 1 103 ? 0.580 2.791 8.339 1.00 90.56 103 PHE A CA 1
ATOM 828 C C . PHE A 1 103 ? 0.532 2.855 9.870 1.00 90.56 103 PHE A C 1
ATOM 830 O O . PHE A 1 103 ? -0.438 2.406 10.478 1.00 90.56 103 PHE A O 1
ATOM 837 N N . SER A 1 104 ? 1.514 3.499 10.506 1.00 92.94 104 SER A N 1
ATOM 838 C CA . SER A 1 104 ? 1.493 3.717 11.961 1.00 92.94 104 SER A CA 1
ATOM 839 C C . SER A 1 104 ? 0.267 4.532 12.391 1.00 92.94 104 SER A C 1
ATOM 841 O O . SER A 1 104 ? -0.430 4.183 13.347 1.00 92.94 104 SER A O 1
ATOM 843 N N . SER A 1 105 ? -0.050 5.586 11.635 1.00 91.75 105 SER A N 1
ATOM 844 C CA . SER A 1 105 ? -1.228 6.430 11.873 1.00 91.75 105 SER A CA 1
ATOM 845 C C . SER A 1 105 ? -2.539 5.666 11.650 1.00 91.75 105 SER A C 1
ATOM 847 O O . SER A 1 105 ? -3.495 5.821 12.415 1.00 91.75 105 SER A O 1
ATOM 849 N N . PHE A 1 106 ? -2.574 4.797 10.638 1.00 90.50 106 PHE A N 1
ATOM 850 C CA . PHE A 1 106 ? -3.696 3.906 10.350 1.00 90.50 106 PHE A CA 1
ATOM 851 C C . PHE A 1 106 ? -3.980 2.948 11.514 1.00 90.50 106 PHE A C 1
ATOM 853 O O . PHE A 1 106 ? -5.099 2.918 12.030 1.00 90.50 106 PHE A O 1
ATOM 860 N N . VAL A 1 107 ? -2.961 2.221 11.981 1.00 91.62 107 VAL A N 1
ATOM 861 C CA . VAL A 1 107 ? -3.083 1.277 13.105 1.00 91.62 107 VAL A CA 1
ATOM 862 C C . VAL A 1 107 ? -3.508 1.997 14.387 1.00 91.62 107 VAL A C 1
ATOM 864 O O . VAL A 1 107 ? -4.387 1.514 15.105 1.00 91.62 107 VAL A O 1
ATOM 867 N N . SER A 1 108 ? -2.946 3.180 14.653 1.00 93.94 108 SER A N 1
ATOM 868 C CA . SER A 1 108 ? -3.337 4.015 15.796 1.00 93.94 108 SER A CA 1
ATOM 869 C C . SER A 1 108 ? -4.817 4.412 15.735 1.00 93.94 108 SER A C 1
ATOM 871 O O . SER A 1 108 ? -5.548 4.249 16.712 1.00 93.94 108 SER A O 1
ATOM 873 N N . SER A 1 109 ? -5.297 4.830 14.561 1.00 90.81 109 SER A N 1
ATOM 874 C CA . SER A 1 109 ? -6.698 5.216 14.353 1.00 90.81 109 SER A CA 1
ATOM 875 C C . SER A 1 109 ? -7.661 4.048 14.591 1.00 90.81 109 SER A C 1
ATOM 877 O O . SER A 1 109 ? -8.680 4.213 15.264 1.00 90.81 109 SER A O 1
ATOM 879 N N . ILE A 1 110 ? -7.323 2.849 14.103 1.00 90.69 110 ILE A N 1
ATOM 880 C CA . ILE A 1 110 ? -8.111 1.631 14.358 1.00 90.69 110 ILE A CA 1
ATOM 881 C C . ILE A 1 110 ? -8.106 1.283 15.847 1.00 90.69 110 ILE A C 1
ATOM 883 O O . ILE A 1 110 ? -9.150 0.961 16.413 1.00 90.69 110 ILE A O 1
ATOM 887 N N . THR A 1 111 ? -6.949 1.374 16.500 1.00 93.00 111 THR A N 1
ATOM 888 C CA . THR A 1 111 ? -6.816 1.070 17.931 1.00 93.00 111 THR A CA 1
ATOM 889 C C . THR A 1 111 ? -7.658 2.025 18.780 1.00 93.00 111 THR A C 1
ATOM 891 O O . THR A 1 111 ? -8.364 1.588 19.694 1.00 93.00 111 THR A O 1
ATOM 894 N N . ALA A 1 112 ? -7.654 3.319 18.450 1.00 91.81 112 ALA A N 1
ATOM 895 C CA . ALA A 1 112 ? -8.489 4.321 19.104 1.00 91.81 112 ALA A CA 1
ATOM 896 C C . ALA A 1 112 ? -9.985 4.028 18.908 1.00 91.81 112 ALA A C 1
ATOM 898 O O . ALA A 1 112 ? -10.739 4.004 19.882 1.00 91.81 112 ALA A O 1
ATOM 899 N N . ALA A 1 113 ? -10.400 3.712 17.679 1.00 89.50 113 ALA A N 1
ATOM 900 C CA . ALA A 1 113 ? -11.768 3.314 17.354 1.00 89.50 113 ALA A CA 1
ATOM 901 C C . ALA A 1 113 ? -12.227 2.070 18.139 1.00 89.50 113 ALA A C 1
ATOM 903 O O . ALA A 1 113 ? -13.305 2.067 18.735 1.00 89.50 113 ALA A O 1
ATOM 904 N N . MET A 1 114 ? -11.395 1.024 18.210 1.00 89.12 114 MET A N 1
ATOM 905 C CA . MET A 1 114 ? -11.693 -0.175 19.002 1.00 89.12 114 MET A CA 1
ATOM 906 C C . MET A 1 114 ? -11.789 0.127 20.499 1.00 89.12 114 MET A C 1
ATOM 908 O O . MET A 1 114 ? -12.632 -0.442 21.194 1.00 89.12 114 MET A O 1
ATOM 912 N N . THR A 1 115 ? -10.941 1.021 21.005 1.00 92.38 115 THR A N 1
ATOM 913 C CA . THR A 1 115 ? -10.960 1.427 22.415 1.00 92.38 115 THR A CA 1
ATOM 914 C C . THR A 1 115 ? -12.252 2.170 22.753 1.00 92.38 115 THR A C 1
ATOM 916 O O . THR A 1 115 ? -12.895 1.840 23.748 1.00 92.38 115 THR A O 1
ATOM 919 N N . GLN A 1 116 ? -12.687 3.096 21.893 1.00 89.19 116 GLN A N 1
ATOM 920 C CA . GLN A 1 116 ? -13.968 3.796 22.041 1.00 89.19 116 GLN A CA 1
ATOM 921 C C . GLN A 1 116 ? -15.152 2.822 22.030 1.00 89.19 116 GLN A C 1
ATOM 923 O O . GLN A 1 116 ? -16.035 2.900 22.882 1.00 89.19 116 GLN A O 1
ATOM 928 N N . LEU A 1 117 ? -15.138 1.843 21.124 1.00 87.94 117 LEU A N 1
ATOM 929 C CA . LEU A 1 117 ? -16.186 0.828 21.032 1.00 87.94 117 LEU A CA 1
ATOM 930 C C . LEU A 1 117 ? -16.284 -0.027 22.306 1.00 87.94 117 LEU A C 1
ATOM 932 O O . LEU A 1 117 ? -17.380 -0.288 22.803 1.00 87.94 117 LEU A O 1
ATOM 936 N N . ARG A 1 118 ? -15.142 -0.424 22.883 1.00 89.88 118 ARG A N 1
ATOM 937 C CA . ARG A 1 118 ? -15.100 -1.153 24.163 1.00 89.88 118 ARG A CA 1
ATOM 938 C C . ARG A 1 118 ? -15.631 -0.310 25.323 1.00 89.88 118 ARG A C 1
ATOM 940 O O . ARG A 1 118 ? -16.345 -0.839 26.173 1.00 89.88 118 ARG A O 1
ATOM 947 N N . GLN A 1 119 ? -15.313 0.985 25.352 1.00 90.00 119 GLN A N 1
ATOM 948 C CA . GLN A 1 119 ? -15.821 1.911 26.370 1.00 90.00 119 GLN A CA 1
ATOM 949 C C . GLN A 1 119 ? -17.346 2.053 26.294 1.00 90.00 119 GLN A C 1
ATOM 951 O O . GLN A 1 119 ? -18.008 1.964 27.326 1.00 90.00 119 GLN A O 1
ATOM 956 N N . LEU A 1 120 ? -17.908 2.199 25.090 1.00 87.00 120 LEU A N 1
ATOM 957 C CA . LEU A 1 120 ? -19.358 2.269 24.882 1.00 87.00 120 LEU A CA 1
ATOM 958 C C . LEU A 1 120 ? -20.066 0.991 25.345 1.00 87.00 120 LEU A C 1
ATOM 960 O O . LEU A 1 120 ? -21.062 1.068 26.066 1.00 87.00 120 LEU A O 1
ATOM 964 N N . ASN A 1 121 ? -19.526 -0.181 24.998 1.00 88.25 121 ASN A N 1
ATOM 965 C CA . ASN A 1 121 ? -20.111 -1.451 25.426 1.00 88.25 121 ASN A CA 1
ATOM 966 C C . ASN A 1 121 ? -20.052 -1.621 26.955 1.00 88.25 121 ASN A C 1
ATOM 968 O O . ASN A 1 121 ? -21.039 -2.001 27.578 1.00 88.25 121 ASN A O 1
ATOM 972 N N . SER A 1 122 ? -18.931 -1.247 27.581 1.00 90.56 122 SER A N 1
ATOM 973 C CA . SER A 1 122 ? -18.797 -1.284 29.042 1.00 90.56 122 SER A CA 1
ATOM 974 C C . SER A 1 122 ? -19.775 -0.334 29.746 1.00 90.56 122 SER A C 1
ATOM 976 O O . SER A 1 122 ? -20.375 -0.700 30.755 1.00 90.56 122 SER A O 1
ATOM 978 N N . GLN A 1 123 ? -19.997 0.872 29.212 1.00 89.06 123 GLN A N 1
ATOM 979 C CA . GLN A 1 123 ? -21.004 1.796 29.748 1.00 89.06 123 GLN A CA 1
ATOM 980 C C . GLN A 1 123 ? -22.422 1.230 29.631 1.00 89.06 123 GLN A C 1
ATOM 982 O O . GLN A 1 123 ? -23.206 1.348 30.573 1.00 89.06 123 GLN A O 1
ATOM 987 N N . TYR A 1 124 ? -22.748 0.593 28.504 1.00 86.44 124 TYR A N 1
ATOM 988 C CA . TYR A 1 124 ? -24.038 -0.063 28.310 1.00 86.44 124 TYR A CA 1
ATOM 989 C C . TYR A 1 124 ? -24.264 -1.189 29.332 1.00 86.44 124 TYR A C 1
ATOM 991 O O . TYR A 1 124 ? -25.309 -1.226 29.987 1.00 86.44 124 TYR A O 1
ATOM 999 N N . GLU A 1 125 ? -23.267 -2.054 29.533 1.00 88.44 125 GLU A N 1
ATOM 1000 C CA . GLU A 1 125 ? -23.314 -3.127 30.533 1.00 88.44 125 GLU A CA 1
ATOM 1001 C C . GLU A 1 125 ? -23.480 -2.579 31.958 1.00 88.44 125 GLU A C 1
ATOM 1003 O O . GLU A 1 125 ? -24.341 -3.054 32.704 1.00 88.44 125 GLU A O 1
ATOM 1008 N N . ASN A 1 126 ? -22.733 -1.530 32.320 1.00 91.50 126 ASN A N 1
ATOM 1009 C CA . ASN A 1 126 ? -22.834 -0.882 33.630 1.00 91.50 126 ASN A CA 1
ATOM 1010 C C . ASN A 1 126 ? -24.217 -0.257 33.865 1.00 91.50 126 ASN A C 1
ATOM 1012 O O . ASN A 1 126 ? -24.808 -0.448 34.929 1.00 91.50 126 ASN A O 1
ATOM 1016 N N . ASN A 1 127 ? -24.763 0.449 32.870 1.00 89.06 127 ASN A N 1
ATOM 1017 C CA . ASN A 1 127 ? -26.094 1.052 32.958 1.00 89.06 127 ASN A CA 1
ATOM 1018 C C . ASN A 1 127 ? -27.185 -0.019 33.087 1.00 89.06 127 ASN A C 1
ATOM 1020 O O . ASN A 1 127 ? -28.081 0.114 33.920 1.00 89.06 127 ASN A O 1
ATOM 1024 N N . SER A 1 128 ? -27.081 -1.109 32.321 1.00 88.19 128 SER A N 1
ATOM 1025 C CA . SER A 1 128 ? -27.990 -2.257 32.419 1.00 88.19 128 SER A CA 1
ATOM 1026 C C . SER A 1 128 ? -27.917 -2.917 33.800 1.00 88.19 128 SER A C 1
ATOM 1028 O O . SER A 1 128 ? -28.947 -3.183 34.425 1.00 88.19 128 SER A O 1
ATOM 1030 N N . ALA A 1 129 ? -26.711 -3.115 34.338 1.00 90.06 129 ALA A N 1
ATOM 1031 C CA . ALA A 1 129 ? -26.514 -3.660 35.678 1.00 90.06 129 ALA A CA 1
ATOM 1032 C C . ALA A 1 129 ? -27.113 -2.754 36.770 1.00 90.06 129 ALA A C 1
ATOM 1034 O O . ALA A 1 129 ? -27.765 -3.252 37.693 1.00 90.06 129 ALA A O 1
ATOM 1035 N N . LEU A 1 130 ? -26.940 -1.434 36.652 1.00 91.06 130 LEU A N 1
ATOM 1036 C CA . LEU A 1 130 ? -27.485 -0.452 37.590 1.00 91.06 130 LEU A CA 1
ATOM 1037 C C . LEU A 1 130 ? -29.017 -0.420 37.544 1.00 91.06 130 LEU A C 1
ATOM 1039 O O . LEU A 1 130 ? -29.654 -0.455 38.596 1.00 91.06 130 LEU A O 1
ATOM 1043 N N . LEU A 1 131 ? -29.609 -0.461 36.348 1.00 89.12 131 LEU A N 1
ATOM 1044 C CA . LEU A 1 131 ? -31.060 -0.522 36.163 1.00 89.12 131 LEU A CA 1
ATOM 1045 C C . LEU A 1 131 ? -31.648 -1.803 36.779 1.00 89.12 131 LEU A C 1
ATOM 1047 O O . LEU A 1 131 ? -32.584 -1.746 37.574 1.00 89.12 131 LEU A O 1
ATOM 1051 N N . ARG A 1 132 ? -31.027 -2.962 36.512 1.00 85.88 132 ARG A N 1
ATOM 1052 C CA . ARG A 1 132 ? -31.404 -4.257 37.115 1.00 85.88 132 ARG A CA 1
ATOM 1053 C C . ARG A 1 132 ? -31.278 -4.265 38.637 1.00 85.88 132 ARG A C 1
ATOM 1055 O O . ARG A 1 132 ? -31.988 -5.014 39.308 1.00 85.88 132 ARG A O 1
ATOM 1062 N N . ARG A 1 133 ? -30.335 -3.507 39.201 1.00 86.88 133 ARG A N 1
ATOM 1063 C CA . ARG A 1 133 ? -30.183 -3.361 40.655 1.00 86.88 133 ARG A CA 1
ATOM 1064 C C . ARG A 1 133 ? -31.269 -2.453 41.233 1.00 86.88 133 ARG A C 1
ATOM 1066 O O . ARG A 1 133 ? -31.842 -2.798 42.260 1.00 86.88 133 ARG A O 1
ATOM 1073 N N . TYR A 1 134 ? -31.568 -1.339 40.568 1.00 87.75 134 TYR A N 1
ATOM 1074 C CA . TYR A 1 134 ? -32.606 -0.396 40.983 1.00 87.75 134 TYR A CA 1
ATOM 1075 C C . TYR A 1 134 ? -33.999 -1.040 41.005 1.00 87.75 134 TYR A C 1
ATOM 1077 O O . TYR A 1 134 ? -34.698 -0.934 42.011 1.00 87.75 134 TYR A O 1
ATOM 1085 N N . LEU A 1 135 ? -34.361 -1.765 39.940 1.00 86.06 135 LEU A N 1
ATOM 1086 C CA . LEU A 1 135 ? -35.650 -2.458 39.829 1.00 86.06 135 LEU A CA 1
ATOM 1087 C C . LEU A 1 135 ? -35.827 -3.536 40.906 1.00 86.06 135 LEU A C 1
ATOM 1089 O O . LEU A 1 135 ? -36.896 -3.640 41.498 1.00 86.06 135 LEU A O 1
ATOM 1093 N N . ARG A 1 136 ? -34.759 -4.287 41.217 1.00 82.81 136 ARG A N 1
ATOM 1094 C CA . ARG A 1 136 ? -34.768 -5.278 42.305 1.00 82.81 136 ARG A CA 1
ATOM 1095 C C . ARG A 1 136 ? -34.967 -4.655 43.686 1.00 82.81 136 ARG A C 1
ATOM 1097 O O . ARG A 1 136 ? -35.607 -5.271 44.524 1.00 82.81 136 ARG A O 1
ATOM 1104 N N . LEU A 1 137 ? -34.423 -3.460 43.927 1.00 85.38 137 LEU A N 1
ATOM 1105 C CA . LEU A 1 137 ? -34.562 -2.759 45.210 1.00 85.38 137 LEU A CA 1
ATOM 1106 C C . LEU A 1 137 ? -35.965 -2.181 45.439 1.00 85.38 137 LEU A C 1
ATOM 1108 O O . LEU A 1 137 ? -36.346 -2.003 46.588 1.00 85.38 137 LEU A O 1
ATOM 1112 N N . HIS A 1 138 ? -36.710 -1.882 44.374 1.00 85.06 138 HIS A N 1
ATOM 1113 C CA . HIS A 1 138 ? -38.046 -1.278 44.459 1.00 85.06 138 HIS A CA 1
ATOM 1114 C C . HIS A 1 138 ? -39.182 -2.296 44.254 1.00 85.06 138 HIS A C 1
ATOM 1116 O O . HIS A 1 138 ? -40.309 -1.887 43.999 1.00 85.06 138 HIS A O 1
ATOM 1122 N N . GLU A 1 139 ? -38.885 -3.602 44.339 1.00 76.75 139 GLU A N 1
ATOM 1123 C CA . GLU A 1 139 ? -39.858 -4.710 44.253 1.00 76.75 139 GLU A CA 1
ATOM 1124 C C . GLU A 1 139 ? -40.838 -4.606 43.068 1.00 76.75 139 GLU A C 1
ATOM 1126 O O . GLU A 1 139 ? -42.000 -5.002 43.157 1.00 76.75 139 GLU A O 1
ATOM 1131 N N . VAL A 1 140 ? -40.376 -4.077 41.927 1.00 72.12 140 VAL A N 1
ATOM 1132 C CA . VAL A 1 140 ? -41.216 -3.970 40.728 1.00 72.12 140 VAL A CA 1
ATOM 1133 C C . VAL A 1 140 ? -41.503 -5.389 40.211 1.00 72.12 140 VAL A C 1
ATOM 1135 O O . VAL A 1 140 ? -40.547 -6.132 39.958 1.00 72.12 140 VAL A O 1
ATOM 1138 N N . PRO A 1 141 ? -42.780 -5.800 40.058 1.00 58.22 141 PRO A N 1
ATOM 1139 C CA . PRO A 1 141 ? -43.123 -7.148 39.616 1.00 58.22 141 PRO A CA 1
ATOM 1140 C C . PRO A 1 141 ? -42.514 -7.445 38.237 1.00 58.22 141 PRO A C 1
ATOM 1142 O O . PRO A 1 141 ? -42.542 -6.609 37.333 1.00 58.22 141 PRO A O 1
ATOM 1145 N N . LEU A 1 142 ? -41.953 -8.652 38.092 1.00 61.06 142 LEU A N 1
ATOM 1146 C CA . LEU A 1 142 ? -41.119 -9.087 36.958 1.00 61.06 142 LEU A CA 1
ATOM 1147 C C . LEU A 1 142 ? -41.800 -9.009 35.576 1.00 61.06 142 LEU A C 1
ATOM 1149 O O . LEU A 1 142 ? -41.110 -9.066 34.560 1.00 61.06 142 LEU A O 1
ATOM 1153 N N . ASP A 1 143 ? -43.123 -8.857 35.532 1.00 54.53 143 ASP A N 1
ATOM 1154 C CA . ASP A 1 143 ? -43.942 -8.911 34.314 1.00 54.53 143 ASP A CA 1
ATOM 1155 C C . ASP A 1 143 ? -43.709 -7.733 33.337 1.00 54.53 143 ASP A C 1
ATOM 1157 O O . ASP A 1 143 ? -44.138 -7.770 32.192 1.00 54.53 143 ASP A O 1
ATOM 1161 N N . LEU A 1 144 ? -42.970 -6.695 33.754 1.00 53.69 144 LEU A N 1
ATOM 1162 C CA . LEU A 1 144 ? -42.594 -5.535 32.924 1.00 53.69 144 LEU A CA 1
ATOM 1163 C C . LEU A 1 144 ? -41.083 -5.445 32.624 1.00 53.69 144 LEU A C 1
ATOM 1165 O O . LEU A 1 144 ? -40.614 -4.410 32.157 1.00 53.69 144 LEU A O 1
ATOM 1169 N N . THR A 1 145 ? -40.300 -6.491 32.925 1.00 50.00 145 THR A N 1
ATOM 1170 C CA . THR A 1 145 ? -38.819 -6.433 32.879 1.00 50.00 145 THR A CA 1
ATOM 1171 C C . THR A 1 145 ? -38.141 -7.085 31.667 1.00 50.00 145 THR A C 1
ATOM 1173 O O . THR A 1 145 ? -36.910 -7.169 31.654 1.00 50.00 145 THR A O 1
ATOM 1176 N N . LEU A 1 146 ? -38.903 -7.511 30.654 1.00 43.38 146 LEU A N 1
ATOM 1177 C CA . LEU A 1 146 ? -38.382 -8.105 29.413 1.00 43.38 146 LEU A CA 1
ATOM 1178 C C . LEU A 1 146 ? -38.333 -7.102 28.257 1.00 43.38 146 LEU A C 1
ATOM 1180 O O . LEU A 1 146 ? -39.359 -6.432 28.015 1.00 43.38 146 LEU A O 1
#

Secondary structure (DSSP, 8-state):
-HHHHHHHHHHHHHHHHHHHHHHHHHHHHHHHHHHHHHT--SSTT--HHHHTTGGGS-HHHHHHHHHHHHHHHHS----S----SHHHHHHHHHHHHHHHHHHHHHHHHHHHHHHHHHHHHHHHHHHHHHHHHHHHHTT--GGG--